Protein AF-G8C379-F1 (afdb_monomer)

Mean predicted aligned error: 15.11 Å

Secondary structure (DSSP, 8-state):
---TT-SPTTGGGSHHHHHHHHHHHHHHTT----HHHHHHHHHHHHHTHHHHHHHHTS--SSPPP----SS--HHHHHHHHHHHHHHHHHHHHS--

Structure (mmCIF, N/CA/C/O backbone):
data_AF-G8C379-F1
#
_entry.id   AF-G8C379-F1
#
loop_
_atom_site.group_PDB
_atom_site.id
_atom_site.type_symbol
_atom_site.label_atom_id
_atom_site.label_alt_id
_atom_site.label_comp_id
_atom_site.label_asym_id
_atom_site.label_entity_id
_atom_site.label_seq_id
_atom_site.pdbx_PDB_ins_code
_atom_site.Cartn_x
_atom_site.Cartn_y
_atom_site.Cartn_z
_atom_site.occupancy
_atom_site.B_iso_or_equiv
_atom_site.auth_seq_id
_atom_site.auth_comp_id
_atom_site.auth_asym_id
_atom_site.auth_atom_id
_atom_site.pdbx_PDB_model_num
ATOM 1 N N . MET A 1 1 ? 1.180 -21.697 26.504 1.00 34.44 1 MET A N 1
ATOM 2 C CA . MET A 1 1 ? 0.963 -21.757 25.044 1.00 34.44 1 MET A CA 1
ATOM 3 C C . MET A 1 1 ? 0.601 -20.357 24.579 1.00 34.44 1 MET A C 1
ATOM 5 O O . MET A 1 1 ? -0.513 -19.919 24.836 1.00 34.44 1 MET A O 1
ATOM 9 N N . SER A 1 2 ? 1.561 -19.621 24.020 1.00 34.81 2 SER A N 1
ATOM 10 C CA . SER A 1 2 ? 1.326 -18.266 23.508 1.00 34.81 2 SER A CA 1
ATOM 11 C C . SER A 1 2 ? 0.524 -18.373 22.215 1.00 34.81 2 SER A C 1
ATOM 13 O O . SER A 1 2 ? 0.963 -19.032 21.278 1.00 34.81 2 SER A O 1
ATOM 15 N N . ARG A 1 3 ? -0.683 -17.801 22.194 1.00 40.09 3 ARG A N 1
ATOM 16 C CA . ARG A 1 3 ? -1.530 -17.765 20.999 1.00 40.09 3 ARG A CA 1
ATOM 17 C C . ARG A 1 3 ? -0.822 -16.917 19.942 1.00 40.09 3 ARG A C 1
ATOM 19 O O . ARG A 1 3 ? -0.481 -15.773 20.215 1.00 40.09 3 ARG A O 1
ATOM 26 N N . GLU A 1 4 ? -0.660 -17.434 18.730 1.00 43.72 4 GLU A N 1
ATOM 27 C CA . GLU A 1 4 ? -0.179 -16.693 17.546 1.00 43.72 4 GLU A CA 1
ATOM 28 C C . GLU A 1 4 ? -1.122 -15.544 17.095 1.00 43.72 4 GLU A C 1
ATOM 30 O O . GLU A 1 4 ? -1.000 -15.042 15.982 1.00 43.72 4 GLU A O 1
ATOM 35 N N . GLY A 1 5 ? -2.057 -15.098 17.945 1.00 41.75 5 GLY A N 1
ATOM 36 C CA . GLY A 1 5 ? -3.154 -14.185 17.605 1.00 41.75 5 GLY A CA 1
ATOM 37 C C . GLY A 1 5 ? -3.003 -12.721 18.039 1.00 41.75 5 GLY A C 1
ATOM 38 O O . GLY A 1 5 ? -3.850 -11.922 17.664 1.00 41.75 5 GLY A O 1
ATOM 39 N N . ASP A 1 6 ? -1.953 -12.340 18.776 1.00 47.03 6 ASP A N 1
ATOM 40 C CA . ASP A 1 6 ? -1.819 -10.980 19.346 1.00 47.03 6 ASP A CA 1
ATOM 41 C C . ASP A 1 6 ? -0.869 -10.062 18.552 1.00 47.03 6 ASP A C 1
ATOM 43 O O . ASP A 1 6 ? -0.196 -9.198 19.116 1.00 47.03 6 ASP A O 1
ATOM 47 N N . LYS A 1 7 ? -0.763 -10.228 17.226 1.00 55.69 7 LYS A N 1
ATOM 48 C CA . LYS A 1 7 ? -0.078 -9.214 16.408 1.00 55.69 7 LYS A CA 1
ATOM 49 C C . LYS A 1 7 ? -1.080 -8.124 16.037 1.00 55.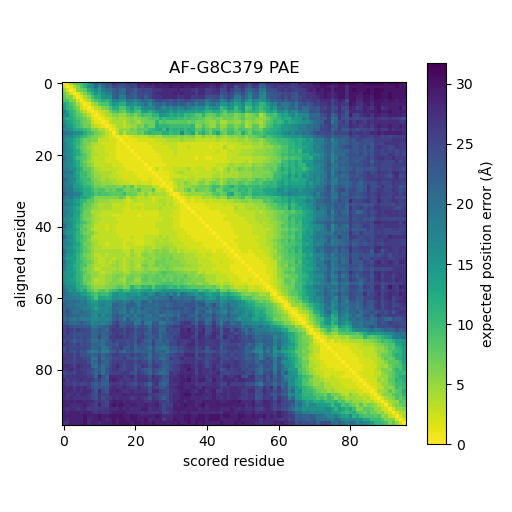69 7 LYS A C 1
ATOM 51 O O . LYS A 1 7 ? -2.080 -8.452 15.399 1.00 55.69 7 LYS A O 1
ATOM 56 N N . PRO A 1 8 ? -0.825 -6.848 16.390 1.00 58.34 8 PRO A N 1
ATOM 57 C CA . PRO A 1 8 ? -1.730 -5.769 16.042 1.00 58.34 8 PRO A CA 1
ATOM 58 C C . PRO A 1 8 ? -1.976 -5.766 14.530 1.00 58.34 8 PRO A C 1
ATOM 60 O O . PRO A 1 8 ? -1.046 -6.029 13.746 1.00 58.34 8 PRO A O 1
ATOM 63 N N . PRO A 1 9 ? -3.221 -5.504 14.103 1.00 62.16 9 PRO A N 1
ATOM 64 C CA . PRO A 1 9 ? -3.518 -5.395 12.691 1.00 62.16 9 PRO A CA 1
ATOM 65 C C . PRO A 1 9 ? -2.656 -4.236 12.152 1.00 62.16 9 PRO A C 1
ATOM 67 O O . PRO A 1 9 ? -2.559 -3.190 12.789 1.00 62.16 9 PRO A O 1
ATOM 70 N N . LEU A 1 10 ? -1.948 -4.465 11.038 1.00 71.00 10 LEU A N 1
ATOM 71 C CA . LEU A 1 10 ? -0.867 -3.615 10.484 1.00 71.00 10 LEU A CA 1
ATOM 72 C C . LEU A 1 10 ? 0.537 -3.766 11.090 1.00 71.00 10 LEU A C 1
ATOM 74 O O . LEU A 1 10 ? 1.407 -2.948 10.803 1.00 71.00 10 LEU A O 1
ATOM 78 N N . SER A 1 11 ? 0.839 -4.845 11.814 1.00 72.56 11 SER A N 1
ATOM 79 C CA . SER A 1 11 ? 2.234 -5.154 12.206 1.00 72.56 11 SER A CA 1
ATOM 80 C C . SER A 1 11 ? 3.213 -5.296 11.018 1.00 72.56 11 SER A C 1
ATOM 82 O O . SER A 1 11 ? 4.428 -5.287 11.203 1.00 72.56 11 SER A O 1
ATOM 84 N N . PHE A 1 12 ? 2.712 -5.422 9.783 1.00 73.06 12 PHE A N 1
ATOM 85 C CA . PHE A 1 12 ? 3.519 -5.390 8.558 1.00 73.06 12 PHE A CA 1
ATOM 86 C C . PHE A 1 12 ? 3.910 -3.973 8.099 1.00 73.06 12 PHE A C 1
ATOM 88 O O . PHE A 1 12 ? 4.838 -3.846 7.307 1.00 73.06 12 PHE A O 1
ATOM 95 N N . LEU A 1 13 ? 3.242 -2.920 8.590 1.00 73.75 13 LEU A N 1
ATOM 96 C CA . LEU A 1 13 ? 3.600 -1.521 8.312 1.00 73.75 13 LEU A CA 1
ATOM 97 C C . LEU A 1 13 ? 4.807 -1.044 9.129 1.00 73.75 13 LEU A C 1
ATOM 99 O O . LEU A 1 13 ? 5.173 0.124 9.066 1.00 73.75 13 LEU A O 1
ATOM 103 N N . GLU A 1 14 ? 5.415 -1.919 9.927 1.00 73.31 14 GLU A N 1
ATOM 104 C CA . GLU A 1 14 ? 6.510 -1.548 10.812 1.00 73.31 14 GLU A CA 1
ATOM 105 C C . GLU A 1 14 ? 7.870 -1.736 10.141 1.00 73.31 14 GLU A C 1
ATOM 107 O O . GLU A 1 14 ? 8.209 -2.823 9.659 1.00 73.31 14 GLU A O 1
ATOM 112 N N . GLY A 1 15 ? 8.674 -0.670 10.178 1.00 76.44 15 GLY A N 1
ATOM 113 C CA . GLY A 1 15 ? 10.124 -0.736 10.047 1.00 76.44 15 GLY A CA 1
ATOM 114 C C . GLY A 1 15 ? 10.603 -1.443 8.778 1.00 76.44 15 GLY A C 1
ATOM 115 O O . GLY A 1 15 ? 10.305 -1.040 7.649 1.00 76.44 15 GLY A O 1
ATOM 116 N N . GLU A 1 16 ? 11.403 -2.490 8.961 1.00 82.50 16 GLU A N 1
ATOM 117 C CA . GLU A 1 16 ? 12.054 -3.206 7.862 1.00 82.50 16 GLU A CA 1
ATOM 118 C C . GLU A 1 16 ? 11.075 -3.943 6.945 1.00 82.50 16 GLU A C 1
ATOM 120 O O . GLU A 1 16 ? 11.307 -3.999 5.739 1.00 82.50 16 GLU A O 1
ATOM 125 N N . LYS A 1 17 ? 9.947 -4.439 7.468 1.00 87.06 17 LYS A N 1
ATOM 126 C CA . LYS A 1 17 ? 8.978 -5.196 6.660 1.00 87.06 17 LYS A CA 1
ATOM 127 C C . LYS A 1 17 ? 8.317 -4.327 5.604 1.00 87.06 17 LYS A C 1
ATOM 129 O O . LYS A 1 17 ? 8.190 -4.746 4.458 1.00 87.06 17 LYS A O 1
ATOM 134 N N . LEU A 1 18 ? 7.945 -3.102 5.970 1.00 89.44 18 LEU A N 1
ATOM 135 C CA . LEU A 1 18 ? 7.372 -2.144 5.030 1.00 89.44 18 LEU A CA 1
ATOM 136 C C . LEU A 1 18 ? 8.365 -1.815 3.907 1.00 89.44 18 LEU A C 1
ATOM 138 O O . LEU A 1 18 ? 7.999 -1.810 2.734 1.00 89.44 18 LEU A O 1
ATOM 142 N N . ARG A 1 19 ? 9.638 -1.601 4.256 1.00 92.19 19 ARG A N 1
ATOM 143 C CA . ARG A 1 19 ? 10.710 -1.330 3.285 1.00 92.19 19 ARG A CA 1
ATOM 144 C C . ARG A 1 19 ? 10.946 -2.521 2.360 1.00 92.19 19 ARG A C 1
ATOM 146 O O . ARG A 1 19 ? 11.113 -2.331 1.159 1.00 92.19 19 ARG A O 1
ATOM 153 N N . GLU A 1 20 ? 10.908 -3.739 2.893 1.00 90.94 20 GLU A N 1
ATOM 154 C CA . GLU A 1 20 ? 11.032 -4.968 2.109 1.00 90.94 20 GLU A CA 1
ATOM 155 C C . GLU A 1 20 ? 9.857 -5.150 1.136 1.00 90.94 20 GLU A C 1
ATOM 157 O O . GLU A 1 20 ? 10.078 -5.467 -0.033 1.00 90.94 20 GLU A O 1
ATOM 162 N N . ILE A 1 21 ? 8.623 -4.892 1.586 1.00 89.81 21 ILE A N 1
ATOM 163 C CA . ILE A 1 21 ? 7.419 -4.930 0.740 1.00 89.81 21 ILE A CA 1
ATOM 164 C C . ILE A 1 21 ? 7.534 -3.912 -0.395 1.00 89.81 21 ILE A C 1
ATOM 166 O O . ILE A 1 21 ? 7.312 -4.259 -1.553 1.00 89.81 21 ILE A O 1
ATOM 170 N N . LEU A 1 22 ? 7.915 -2.670 -0.084 1.00 91.44 22 LEU A N 1
ATOM 171 C CA . LEU A 1 22 ? 8.078 -1.613 -1.083 1.00 91.44 22 LEU A CA 1
ATOM 172 C C . LEU A 1 22 ? 9.186 -1.946 -2.087 1.00 91.44 22 LEU A C 1
ATOM 174 O O . LEU A 1 22 ? 9.003 -1.755 -3.289 1.00 91.44 22 LEU A O 1
ATOM 178 N N . LYS A 1 23 ? 10.307 -2.499 -1.612 1.00 91.75 23 LYS A N 1
ATOM 179 C CA . LYS A 1 23 ? 11.409 -2.939 -2.470 1.00 91.75 23 LYS A CA 1
ATOM 180 C C . LYS A 1 23 ? 10.959 -4.042 -3.427 1.00 91.75 23 LYS A C 1
ATOM 182 O O . LYS A 1 23 ? 11.052 -3.856 -4.639 1.00 91.75 23 LYS A O 1
ATOM 187 N N . LYS A 1 24 ? 10.400 -5.137 -2.903 1.00 91.62 24 LYS A N 1
ATOM 188 C CA . LYS A 1 24 ? 9.901 -6.262 -3.712 1.00 91.62 24 LYS A CA 1
ATOM 189 C C . LYS A 1 24 ? 8.804 -5.827 -4.679 1.00 91.62 24 LYS A C 1
ATOM 191 O O . LYS A 1 24 ? 8.821 -6.216 -5.839 1.00 91.62 24 LYS A O 1
ATOM 196 N N . GLY A 1 25 ? 7.880 -4.977 -4.233 1.00 90.25 25 GLY A N 1
ATOM 197 C CA . GLY A 1 25 ? 6.851 -4.401 -5.096 1.00 90.25 25 GLY A CA 1
ATOM 198 C C . GLY A 1 25 ? 7.454 -3.610 -6.257 1.00 90.25 25 GLY A C 1
ATOM 199 O O . GLY A 1 25 ? 7.020 -3.766 -7.393 1.00 90.25 25 GLY A O 1
ATOM 200 N N . SER A 1 26 ? 8.503 -2.823 -6.003 1.00 91.62 26 SER A N 1
ATOM 201 C CA . SER A 1 26 ? 9.190 -2.074 -7.060 1.00 91.62 26 SER A CA 1
ATOM 202 C C . SER A 1 26 ? 9.908 -2.970 -8.077 1.00 91.62 26 SER A C 1
ATOM 204 O O . SER A 1 26 ? 9.939 -2.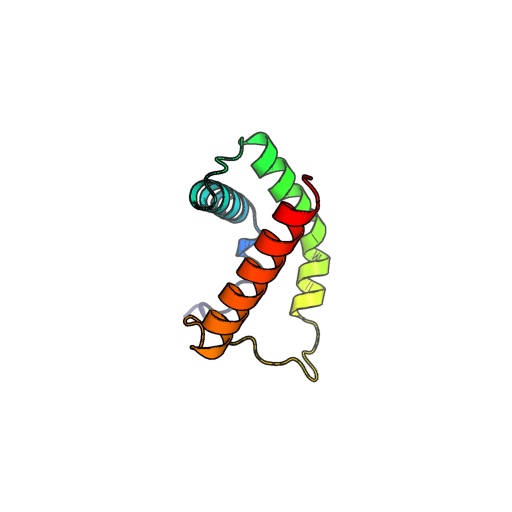633 -9.261 1.00 91.62 26 SER A O 1
ATOM 206 N N . GLU A 1 27 ? 10.445 -4.111 -7.634 1.00 89.06 27 GLU A N 1
ATOM 207 C CA . GLU A 1 27 ? 11.079 -5.117 -8.495 1.00 89.06 27 GLU A CA 1
ATOM 208 C C . GLU A 1 27 ? 10.027 -5.815 -9.371 1.00 89.06 27 GLU A C 1
ATOM 210 O O . GLU A 1 27 ? 10.193 -5.902 -10.585 1.00 89.06 27 GLU A O 1
ATOM 215 N N . VAL A 1 28 ? 8.900 -6.235 -8.779 1.00 91.75 28 VAL A N 1
ATOM 216 C CA . VAL A 1 28 ? 7.779 -6.876 -9.496 1.00 91.75 28 VAL A CA 1
ATOM 217 C C . VAL A 1 28 ? 7.158 -5.938 -10.531 1.00 91.75 28 VAL A C 1
ATOM 219 O O . VAL A 1 28 ? 6.793 -6.372 -11.620 1.00 91.75 28 VAL A O 1
ATOM 222 N N . LEU A 1 29 ? 7.065 -4.647 -10.214 1.00 83.00 29 LEU A N 1
ATOM 223 C CA . LEU A 1 29 ? 6.559 -3.627 -11.133 1.00 83.00 29 LEU A CA 1
ATOM 224 C C . LEU A 1 29 ? 7.592 -3.196 -12.189 1.00 83.00 29 LEU A C 1
ATOM 226 O O . LEU A 1 29 ? 7.273 -2.353 -13.022 1.00 83.00 29 LEU A O 1
ATOM 230 N N . LEU A 1 30 ? 8.810 -3.756 -12.167 1.00 84.44 30 LEU A N 1
ATOM 231 C CA . LEU A 1 30 ? 9.920 -3.416 -13.068 1.00 84.44 30 LEU A CA 1
ATOM 232 C C . LEU A 1 30 ? 10.342 -1.935 -12.997 1.00 84.44 30 LEU A C 1
ATOM 234 O O . LEU A 1 30 ? 10.940 -1.407 -13.932 1.00 84.44 30 LEU A O 1
ATOM 238 N N . ILE A 1 31 ? 10.047 -1.266 -11.877 1.00 82.81 31 ILE A N 1
ATOM 239 C CA . ILE A 1 31 ? 10.384 0.145 -11.634 1.00 82.81 31 ILE A CA 1
ATOM 240 C C . ILE A 1 31 ? 11.755 0.264 -10.952 1.00 82.81 31 ILE A C 1
ATOM 242 O O . ILE A 1 31 ? 12.422 1.279 -11.130 1.00 82.81 31 ILE A O 1
ATOM 246 N N . ASN A 1 32 ? 12.193 -0.763 -10.204 1.00 82.44 32 ASN A N 1
ATOM 247 C CA . ASN A 1 32 ? 13.471 -0.795 -9.470 1.00 82.44 32 ASN A CA 1
ATOM 248 C C . ASN A 1 32 ? 13.736 0.514 -8.708 1.00 82.44 32 ASN A C 1
ATOM 250 O O . ASN A 1 32 ? 14.696 1.236 -8.980 1.00 82.44 32 ASN A O 1
ATOM 254 N N . ALA A 1 33 ? 12.839 0.847 -7.780 1.00 85.94 33 ALA A N 1
ATOM 255 C CA . ALA A 1 33 ? 12.861 2.137 -7.107 1.00 85.94 33 ALA A CA 1
ATOM 256 C C . ALA A 1 33 ? 14.162 2.342 -6.315 1.00 85.94 33 ALA A C 1
ATOM 258 O O . ALA A 1 33 ? 14.628 1.453 -5.600 1.00 85.94 33 ALA A O 1
ATOM 259 N N . GLU A 1 34 ? 14.724 3.549 -6.396 1.00 92.25 34 GLU A N 1
ATOM 260 C CA . GLU A 1 34 ? 15.896 3.907 -5.603 1.00 92.25 34 GLU A CA 1
ATOM 261 C C . GLU A 1 34 ? 15.599 3.862 -4.096 1.00 92.25 34 GLU A C 1
ATOM 263 O O . GLU A 1 34 ? 14.502 4.200 -3.641 1.00 92.25 34 GLU A O 1
ATOM 268 N N . ALA A 1 35 ? 16.612 3.522 -3.293 1.00 88.88 35 ALA A N 1
ATOM 269 C CA . ALA A 1 35 ? 16.473 3.367 -1.843 1.00 88.88 35 ALA A CA 1
ATOM 270 C C . ALA A 1 35 ? 15.890 4.613 -1.147 1.00 88.88 35 ALA A C 1
ATOM 272 O O . ALA A 1 35 ? 15.099 4.495 -0.212 1.00 88.88 35 ALA A O 1
ATOM 273 N N . HIS A 1 36 ? 16.230 5.813 -1.627 1.00 92.88 36 HIS A N 1
ATOM 274 C CA . HIS A 1 36 ? 15.725 7.062 -1.059 1.00 92.88 36 HIS A CA 1
ATOM 275 C C . HIS A 1 36 ? 14.214 7.262 -1.311 1.00 92.88 36 HIS A C 1
ATOM 277 O O . HIS A 1 36 ? 13.521 7.845 -0.475 1.00 92.88 36 HIS A O 1
ATOM 283 N N . LEU A 1 37 ? 13.687 6.751 -2.432 1.00 91.69 37 LEU A N 1
ATOM 284 C CA . LEU A 1 37 ? 12.256 6.772 -2.745 1.00 91.69 37 LEU A CA 1
ATOM 285 C C . LEU A 1 37 ? 11.495 5.756 -1.895 1.00 91.69 37 LEU A C 1
ATOM 287 O O . LEU A 1 37 ? 10.420 6.078 -1.391 1.00 91.69 37 LEU A O 1
ATOM 291 N N . ILE A 1 38 ? 12.077 4.572 -1.680 1.00 92.06 38 ILE A N 1
ATOM 292 C CA . ILE A 1 38 ? 11.531 3.552 -0.773 1.00 92.06 38 ILE A CA 1
ATOM 293 C C . ILE A 1 38 ? 11.409 4.120 0.643 1.00 92.06 38 ILE A C 1
ATOM 295 O O . ILE A 1 38 ? 10.356 4.001 1.262 1.00 92.06 38 ILE A O 1
ATOM 299 N N . GLU A 1 39 ? 12.444 4.803 1.138 1.00 92.12 39 GLU A N 1
ATOM 300 C CA . GLU A 1 39 ? 12.418 5.416 2.469 1.00 92.12 39 GLU A CA 1
ATOM 301 C C . GLU A 1 39 ? 11.375 6.538 2.570 1.00 92.12 39 GLU A C 1
ATOM 303 O O . GLU A 1 39 ? 10.655 6.644 3.564 1.00 92.12 39 GLU A O 1
ATOM 308 N N . LYS A 1 40 ? 11.247 7.368 1.527 1.00 92.81 40 LYS A N 1
ATOM 309 C CA . LYS A 1 40 ? 10.230 8.426 1.476 1.00 92.81 40 LYS A CA 1
ATOM 310 C C . LYS A 1 40 ? 8.813 7.845 1.494 1.00 92.81 40 LYS A C 1
ATOM 312 O O . LYS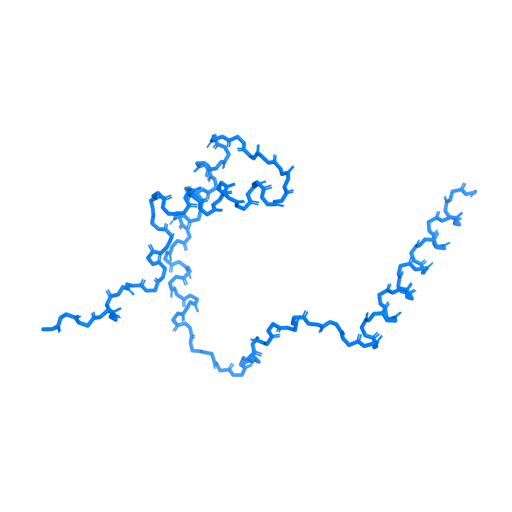 A 1 40 ? 7.957 8.359 2.212 1.00 92.81 40 LYS A O 1
ATOM 317 N N . ALA A 1 41 ? 8.577 6.776 0.736 1.00 91.25 41 ALA A N 1
ATOM 318 C CA . ALA A 1 41 ? 7.301 6.070 0.716 1.00 91.25 41 ALA A CA 1
ATOM 319 C C . ALA A 1 41 ? 7.005 5.393 2.063 1.00 91.25 41 ALA A C 1
ATOM 321 O O . ALA A 1 41 ? 5.891 5.515 2.567 1.00 91.25 41 ALA A O 1
ATOM 322 N N . ALA A 1 42 ? 8.004 4.758 2.685 1.00 91.44 42 ALA A N 1
ATOM 323 C CA . ALA A 1 42 ? 7.859 4.134 3.997 1.00 91.44 42 ALA A CA 1
ATOM 324 C C . ALA A 1 42 ? 7.433 5.158 5.058 1.00 91.44 42 ALA A C 1
ATOM 326 O O . ALA A 1 42 ? 6.433 4.950 5.737 1.00 91.44 42 ALA A O 1
ATOM 327 N N . LYS A 1 43 ? 8.111 6.311 5.128 1.00 91.44 43 LYS A N 1
ATOM 328 C CA . LYS A 1 43 ? 7.758 7.396 6.060 1.00 91.44 43 LYS A CA 1
ATOM 329 C C . LYS A 1 43 ? 6.355 7.950 5.833 1.00 91.44 43 LYS A C 1
ATOM 331 O O . LYS A 1 43 ? 5.650 8.247 6.794 1.00 91.44 43 LYS A O 1
ATOM 336 N N . LEU A 1 44 ? 5.944 8.095 4.572 1.00 91.62 44 LEU A N 1
ATOM 337 C CA . LEU A 1 44 ? 4.593 8.547 4.246 1.00 91.62 44 LEU A CA 1
ATOM 338 C C . LEU A 1 44 ? 3.548 7.554 4.766 1.00 91.62 44 LEU A C 1
ATOM 340 O O . LEU A 1 44 ? 2.607 7.955 5.443 1.00 91.62 44 LEU A O 1
ATOM 344 N N . ILE A 1 45 ? 3.739 6.263 4.506 1.00 89.00 45 ILE A N 1
ATOM 345 C CA . ILE A 1 45 ? 2.819 5.211 4.949 1.00 89.00 45 ILE A CA 1
ATOM 346 C C . ILE A 1 45 ? 2.801 5.108 6.482 1.00 89.00 45 ILE A C 1
ATOM 348 O O . ILE A 1 45 ? 1.729 5.012 7.075 1.00 89.00 45 ILE A O 1
ATOM 352 N N . GLU A 1 46 ? 3.962 5.198 7.137 1.00 87.38 46 GLU A N 1
ATOM 353 C CA . GLU A 1 46 ? 4.068 5.248 8.601 1.00 87.38 46 GLU A CA 1
ATOM 354 C C . GLU A 1 46 ? 3.293 6.444 9.181 1.00 87.38 46 GLU A C 1
ATOM 356 O O . GLU A 1 46 ? 2.591 6.289 10.179 1.00 87.38 46 GLU A O 1
ATOM 361 N N . SER A 1 47 ? 3.332 7.614 8.530 1.00 89.44 47 SER A N 1
ATOM 362 C CA . SER A 1 47 ? 2.567 8.792 8.973 1.00 89.44 47 SER A CA 1
ATOM 363 C C . SER A 1 47 ? 1.048 8.600 8.905 1.00 89.44 47 SER A C 1
ATOM 365 O O . SER A 1 47 ? 0.312 9.247 9.644 1.00 89.44 47 SER A O 1
ATOM 367 N N . MET A 1 48 ? 0.578 7.675 8.063 1.00 89.25 48 MET A N 1
ATOM 368 C CA . MET A 1 48 ? -0.839 7.342 7.904 1.00 89.25 48 MET A CA 1
ATOM 369 C C . MET A 1 48 ? -1.298 6.219 8.844 1.00 89.25 48 MET A C 1
ATOM 371 O O . MET A 1 48 ? -2.470 5.845 8.810 1.00 89.25 48 MET A O 1
ATOM 375 N N . LYS A 1 49 ? -0.406 5.655 9.675 1.00 85.81 49 LYS A N 1
ATOM 376 C CA . LYS A 1 49 ? -0.678 4.452 10.482 1.00 85.81 49 LYS A CA 1
ATOM 377 C C . LYS A 1 49 ? -1.956 4.578 11.312 1.00 85.81 49 LYS A C 1
ATOM 379 O O . LYS A 1 49 ? -2.794 3.684 11.265 1.00 85.81 49 LYS A O 1
ATOM 384 N N . GLU A 1 50 ? -2.141 5.695 12.009 1.00 84.31 50 GLU A N 1
A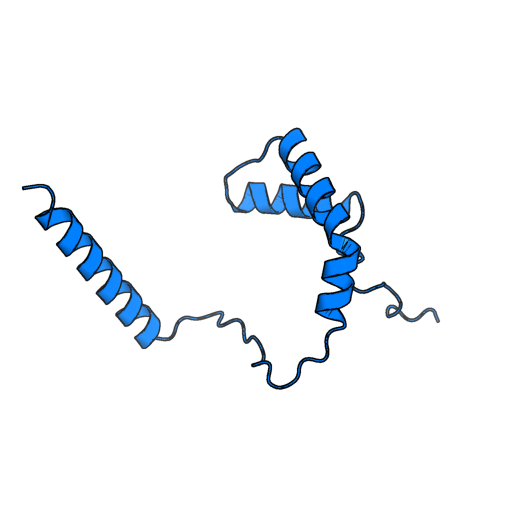TOM 385 C CA . GLU A 1 50 ? -3.330 5.931 12.841 1.00 84.31 50 GLU A CA 1
ATOM 386 C C . GLU A 1 50 ? -4.628 5.950 12.028 1.00 84.31 50 GLU A C 1
ATOM 388 O O . GLU A 1 50 ? -5.642 5.389 12.445 1.00 84.31 50 GLU A O 1
ATOM 393 N N . ASP A 1 51 ? -4.610 6.547 10.839 1.00 85.75 51 ASP A N 1
ATOM 394 C CA . ASP A 1 51 ? -5.789 6.593 9.978 1.00 85.75 51 ASP A CA 1
ATOM 395 C C . ASP A 1 51 ? -6.087 5.225 9.355 1.00 85.75 51 ASP A C 1
ATOM 397 O O . ASP A 1 51 ? -7.247 4.820 9.285 1.00 85.75 51 ASP A O 1
ATOM 401 N N . LEU A 1 52 ? -5.056 4.453 9.004 1.00 84.00 52 LEU A N 1
ATOM 402 C CA . LEU A 1 52 ? -5.212 3.071 8.545 1.00 84.00 52 LEU A CA 1
ATOM 403 C C . LEU A 1 52 ? -5.784 2.166 9.647 1.00 84.00 52 LEU A C 1
ATOM 405 O O . LEU A 1 52 ? -6.654 1.339 9.371 1.00 84.00 52 LEU A O 1
ATOM 409 N N . ILE A 1 53 ? -5.363 2.357 10.903 1.00 84.25 53 ILE A N 1
ATOM 410 C CA . ILE A 1 53 ? -5.938 1.663 12.064 1.00 84.25 53 ILE A CA 1
ATOM 411 C C . ILE A 1 53 ? -7.427 1.999 12.206 1.00 84.25 53 ILE A C 1
ATOM 413 O O . ILE A 1 53 ? -8.241 1.095 12.407 1.00 84.25 53 ILE A O 1
ATOM 417 N N . LYS A 1 54 ? -7.814 3.274 12.065 1.00 81.81 54 LYS A N 1
ATOM 418 C CA . LYS A 1 54 ? -9.231 3.677 12.106 1.00 81.81 54 LYS A CA 1
ATOM 419 C C . LYS A 1 54 ? -10.043 3.024 10.988 1.00 81.81 54 LYS A C 1
ATOM 421 O O . L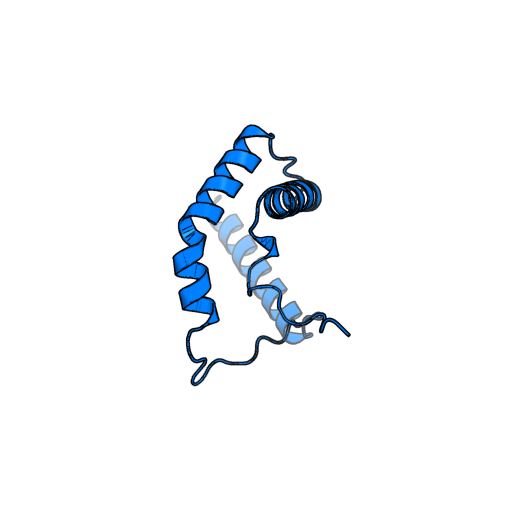YS A 1 54 ? -11.138 2.544 11.257 1.00 81.81 54 LYS A O 1
ATOM 426 N N . VAL A 1 55 ? -9.514 2.989 9.762 1.00 82.19 55 VAL A N 1
ATOM 427 C CA . VAL A 1 55 ? -10.193 2.385 8.602 1.00 82.19 55 VAL A CA 1
ATOM 428 C C . VAL A 1 55 ? -10.405 0.887 8.801 1.00 82.19 55 VAL A C 1
ATOM 430 O O . VAL A 1 55 ? -11.508 0.400 8.586 1.00 82.19 55 VAL A O 1
ATOM 433 N N . MET A 1 56 ? -9.393 0.151 9.261 1.00 78.56 56 MET A N 1
ATOM 434 C CA . MET A 1 56 ? -9.540 -1.288 9.508 1.00 78.56 56 MET A CA 1
ATOM 435 C C . MET A 1 56 ? -10.530 -1.618 10.625 1.00 78.56 56 MET A C 1
ATOM 437 O O . MET A 1 56 ? -11.202 -2.643 10.567 1.00 78.56 56 MET A O 1
ATOM 441 N N . ASN A 1 57 ? -10.595 -0.773 11.654 1.00 81.25 57 ASN A N 1
ATOM 442 C CA . ASN A 1 57 ? -11.530 -0.946 12.762 1.00 81.25 57 ASN A CA 1
ATOM 443 C C . ASN A 1 57 ? -12.922 -0.375 12.449 1.00 81.25 57 ASN A C 1
ATOM 445 O O . ASN A 1 57 ? -13.811 -0.418 13.302 1.00 81.25 57 ASN A O 1
ATOM 449 N N . MET A 1 58 ? -13.129 0.182 11.251 1.00 80.50 58 MET A N 1
ATOM 450 C CA . MET A 1 58 ? -14.417 0.726 10.856 1.00 80.50 58 MET A CA 1
ATOM 451 C C . MET A 1 58 ? -15.424 -0.421 10.681 1.00 80.50 58 MET A C 1
ATOM 453 O O . MET A 1 58 ? -15.128 -1.402 9.996 1.00 80.50 58 MET A O 1
ATOM 457 N N . PRO A 1 59 ? -16.627 -0.330 11.274 1.00 77.38 59 PRO A N 1
ATOM 458 C CA . PRO A 1 59 ? -17.638 -1.359 11.103 1.00 77.38 59 PRO A CA 1
ATOM 459 C C . PRO A 1 59 ? -18.063 -1.421 9.634 1.00 77.38 59 PRO A C 1
ATOM 461 O O . PRO A 1 59 ? -18.687 -0.493 9.117 1.00 77.38 59 PRO A O 1
ATOM 464 N N . LEU A 1 60 ? -17.745 -2.534 8.976 1.00 72.81 60 LEU A N 1
ATOM 465 C CA . LEU A 1 60 ? -18.130 -2.814 7.597 1.00 72.81 60 LEU A CA 1
ATOM 466 C C . LEU A 1 60 ? -19.639 -3.117 7.535 1.00 72.81 60 LEU A C 1
ATOM 468 O O . LEU A 1 60 ? -20.061 -4.270 7.490 1.00 72.81 60 LEU A O 1
ATOM 472 N N . LYS A 1 61 ? -20.482 -2.081 7.584 1.00 66.00 61 LYS A N 1
ATOM 473 C CA . LYS A 1 61 ? -21.914 -2.206 7.276 1.00 66.00 61 LYS A CA 1
ATOM 474 C C . LYS A 1 61 ? -22.107 -2.045 5.768 1.00 66.00 61 LYS A C 1
ATOM 476 O O . LYS A 1 61 ? -21.710 -1.024 5.221 1.00 66.00 61 LYS A O 1
ATOM 481 N N . ASN A 1 62 ? -22.749 -3.025 5.128 1.00 61.00 62 ASN A N 1
ATOM 482 C CA . ASN A 1 62 ? -23.047 -3.050 3.685 1.00 61.00 62 ASN A CA 1
ATOM 483 C C . ASN A 1 62 ? -21.807 -3.021 2.771 1.00 61.00 62 ASN A C 1
ATOM 485 O O . ASN A 1 62 ? -21.838 -2.390 1.718 1.00 61.00 62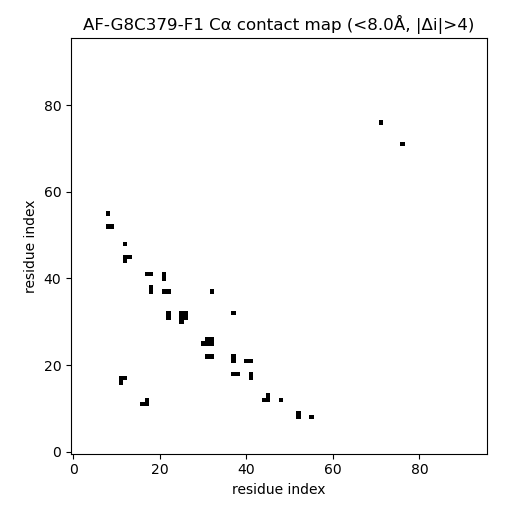 ASN A O 1
ATOM 489 N N . VAL A 1 63 ? -20.712 -3.666 3.174 1.00 64.06 63 VAL A N 1
ATOM 490 C CA . VAL A 1 63 ? -19.514 -3.763 2.331 1.00 64.06 63 VAL A CA 1
ATOM 491 C C . VAL A 1 63 ? -19.563 -5.089 1.590 1.00 64.06 63 VAL A C 1
ATOM 493 O O . VAL A 1 63 ? -19.597 -6.144 2.225 1.00 64.06 63 VAL A O 1
ATOM 496 N N . ASP A 1 64 ? -19.596 -5.028 0.260 1.00 58.22 64 ASP A N 1
ATOM 497 C CA . ASP A 1 64 ? -19.468 -6.218 -0.573 1.00 58.22 64 ASP A CA 1
ATOM 498 C C . ASP A 1 64 ? -18.132 -6.895 -0.269 1.00 58.22 64 ASP A C 1
ATOM 500 O O . ASP A 1 64 ? -17.075 -6.258 -0.230 1.00 58.22 64 ASP A O 1
ATOM 504 N N . VAL A 1 65 ? -18.181 -8.202 -0.017 1.00 62.94 65 VAL A N 1
ATOM 505 C CA . VAL A 1 65 ? -16.973 -8.989 0.217 1.00 62.94 65 VAL A CA 1
ATOM 506 C C . VAL A 1 65 ? -16.141 -8.935 -1.057 1.00 62.94 65 VAL A C 1
ATOM 508 O O . VAL A 1 65 ? -16.579 -9.380 -2.118 1.00 62.94 65 VAL A O 1
ATOM 511 N N . PHE A 1 66 ? -14.931 -8.385 -0.956 1.00 60.41 66 PHE A N 1
ATOM 512 C CA . PHE A 1 66 ? -13.986 -8.429 -2.058 1.00 60.41 66 PHE A CA 1
ATOM 513 C C . PHE A 1 66 ? -13.645 -9.892 -2.352 1.00 60.41 66 PHE A C 1
ATOM 515 O O . PHE A 1 66 ? -12.954 -10.560 -1.582 1.00 60.41 66 PHE A O 1
ATOM 522 N N . HIS A 1 67 ? -14.141 -10.390 -3.477 1.00 59.75 67 HIS A N 1
ATOM 523 C CA . HIS A 1 67 ? -13.706 -11.647 -4.057 1.00 59.75 67 HIS A CA 1
ATOM 524 C C . HIS A 1 67 ? -12.687 -11.317 -5.138 1.00 59.75 67 HIS A C 1
ATOM 526 O O . HIS A 1 67 ? -13.049 -10.776 -6.185 1.00 59.75 67 HIS A O 1
ATOM 532 N N . SER A 1 68 ? -11.411 -11.627 -4.885 1.00 54.44 68 SER A N 1
ATOM 533 C CA . SER A 1 68 ? -10.395 -11.591 -5.931 1.00 54.44 68 SER A CA 1
ATOM 534 C C . SER A 1 68 ? -10.825 -12.559 -7.026 1.00 54.44 68 SER A C 1
ATOM 536 O O . SER A 1 68 ? -10.750 -13.777 -6.865 1.00 54.44 68 SER A O 1
ATOM 538 N N . ARG A 1 69 ? -11.327 -12.027 -8.138 1.00 59.25 69 ARG A N 1
ATOM 539 C CA . ARG A 1 69 ? -11.549 -12.826 -9.335 1.00 59.25 69 ARG A CA 1
ATOM 540 C C . ARG A 1 69 ? -10.174 -13.127 -9.918 1.00 59.25 69 ARG A C 1
ATOM 542 O O . ARG A 1 69 ? -9.605 -12.310 -10.628 1.00 59.25 69 ARG A O 1
ATOM 549 N N . GLU A 1 70 ? -9.619 -14.287 -9.570 1.00 61.00 70 GLU A N 1
ATOM 550 C CA . GLU A 1 70 ? -8.368 -14.794 -10.161 1.00 61.00 70 GLU A CA 1
ATOM 551 C C . GLU A 1 70 ? -8.517 -15.069 -11.666 1.00 61.00 70 GLU A C 1
ATOM 553 O O . GLU A 1 70 ? -7.532 -15.237 -12.379 1.00 61.00 70 GLU A O 1
ATOM 558 N N . THR A 1 71 ? -9.754 -15.095 -12.164 1.00 68.62 71 THR A N 1
ATOM 559 C CA . THR A 1 71 ? -10.082 -15.315 -13.567 1.00 68.62 71 THR A CA 1
ATOM 560 C C . THR A 1 71 ? -11.099 -14.281 -14.035 1.00 68.62 71 THR A C 1
ATOM 562 O O . THR A 1 71 ? -12.078 -13.994 -13.345 1.00 68.62 71 THR A O 1
ATOM 565 N N . LEU A 1 72 ? -10.851 -13.712 -15.214 1.00 72.25 72 LEU A N 1
ATOM 566 C CA . LEU A 1 72 ? -11.846 -12.921 -15.926 1.00 72.25 72 LEU A CA 1
ATOM 567 C C . LEU A 1 72 ? -12.878 -13.870 -16.533 1.00 72.25 72 LEU A C 1
ATOM 569 O O . LEU A 1 72 ? -12.534 -14.910 -17.101 1.00 72.25 72 LEU A O 1
ATOM 573 N N . THR A 1 73 ? -14.147 -13.502 -16.438 1.00 80.19 73 THR A N 1
ATOM 574 C CA . THR A 1 73 ? -15.210 -14.147 -17.206 1.00 80.19 73 THR A CA 1
ATOM 575 C C . THR A 1 73 ? -15.040 -13.839 -18.695 1.00 80.19 73 THR A C 1
ATOM 577 O O . THR A 1 73 ? -14.461 -12.820 -19.071 1.00 80.19 73 THR A O 1
ATOM 580 N N . LEU A 1 74 ? -15.579 -14.699 -19.566 1.00 81.19 74 LEU A N 1
ATOM 581 C CA . LEU A 1 74 ? -15.550 -14.468 -21.018 1.00 81.19 74 LEU A CA 1
ATOM 582 C C . LEU A 1 74 ? -16.153 -13.105 -21.398 1.00 81.19 74 LEU A C 1
ATOM 584 O O . LEU A 1 74 ? -15.608 -12.427 -22.261 1.00 81.19 74 LEU A O 1
ATOM 588 N N . GLN A 1 75 ? -17.199 -12.668 -20.689 1.00 83.00 75 GLN A N 1
ATOM 589 C CA . GLN A 1 75 ? -17.811 -11.354 -20.888 1.00 83.00 75 GLN A CA 1
ATOM 590 C C . GLN A 1 75 ? -16.846 -10.207 -20.558 1.00 83.00 75 GLN A C 1
ATOM 592 O O . GLN A 1 75 ? -16.731 -9.264 -21.328 1.00 83.00 75 GLN A O 1
ATOM 597 N N . GLU A 1 76 ? -16.112 -10.291 -19.445 1.00 79.56 76 GLU A N 1
ATOM 598 C CA . GLU A 1 76 ? -15.135 -9.260 -19.060 1.00 79.56 76 GLU A CA 1
ATOM 599 C C . GLU A 1 76 ? -13.963 -9.188 -20.053 1.00 79.56 76 GLU A C 1
ATOM 601 O O . GLU A 1 76 ? -13.440 -8.106 -20.325 1.00 79.56 76 GLU A O 1
ATOM 606 N N . ILE A 1 77 ? -13.574 -10.328 -20.633 1.00 82.94 77 ILE A N 1
ATOM 607 C CA . ILE A 1 77 ? -12.570 -10.392 -21.702 1.00 82.94 77 ILE A CA 1
ATOM 608 C C . ILE A 1 77 ? -13.107 -9.722 -22.978 1.00 82.94 77 ILE A C 1
ATOM 610 O O . ILE A 1 77 ? -12.417 -8.896 -23.579 1.00 82.94 77 ILE A O 1
ATOM 614 N N . GLU A 1 78 ? -14.339 -10.031 -23.385 1.00 85.38 78 GLU A N 1
ATOM 615 C CA . GLU A 1 78 ? -14.989 -9.415 -24.550 1.00 85.38 78 GLU A CA 1
ATOM 616 C C . GLU A 1 78 ? -15.184 -7.903 -24.386 1.00 85.38 78 GLU A C 1
ATOM 618 O O . GLU A 1 78 ? -14.921 -7.134 -25.319 1.00 85.38 78 GLU A O 1
ATOM 623 N N . ASP A 1 79 ? -15.586 -7.460 -23.194 1.00 86.12 79 ASP A N 1
ATOM 624 C CA . ASP A 1 79 ? -15.765 -6.049 -22.863 1.00 86.12 79 ASP A CA 1
ATOM 625 C C . ASP A 1 79 ? -14.428 -5.299 -22.934 1.00 86.12 79 ASP A C 1
ATOM 627 O O . ASP A 1 79 ? -14.356 -4.196 -23.490 1.00 86.12 79 ASP A O 1
ATOM 631 N N . PHE A 1 80 ? -13.345 -5.910 -22.441 1.00 82.88 80 PHE A N 1
ATOM 632 C CA . PHE A 1 80 ? -11.998 -5.353 -22.536 1.00 82.88 80 PHE A CA 1
ATOM 633 C C . PHE A 1 80 ? -11.566 -5.154 -23.995 1.00 82.88 80 PHE A C 1
ATOM 635 O O . PHE A 1 80 ? -11.182 -4.043 -24.373 1.00 82.88 80 PHE A O 1
ATOM 642 N N . TYR A 1 81 ? -11.679 -6.186 -24.839 1.00 84.62 81 TYR A N 1
ATOM 643 C CA . TYR A 1 81 ? -11.306 -6.079 -26.255 1.00 84.62 81 TYR A CA 1
ATOM 644 C C . TYR A 1 81 ? -12.180 -5.077 -27.012 1.00 84.62 81 TYR A C 1
ATOM 646 O O . TYR A 1 81 ? -11.671 -4.292 -27.814 1.00 84.62 81 TYR A O 1
ATOM 654 N N . SER A 1 82 ? -13.478 -5.041 -26.715 1.00 83.38 82 SER A N 1
ATOM 655 C CA . SER A 1 82 ? -14.409 -4.085 -27.314 1.00 83.38 82 SER A CA 1
ATOM 656 C C . SER A 1 82 ? -14.064 -2.639 -26.955 1.00 83.38 82 SER A C 1
ATOM 658 O O . SER A 1 82 ? -14.190 -1.739 -27.790 1.00 83.38 82 SER A O 1
ATOM 660 N N . ASN A 1 83 ? -13.623 -2.389 -25.721 1.00 85.12 83 ASN A N 1
ATOM 661 C CA . ASN A 1 83 ? -13.218 -1.058 -25.276 1.00 85.12 83 ASN A CA 1
ATOM 662 C C . ASN A 1 83 ? -11.855 -0.657 -25.851 1.00 85.12 83 ASN A C 1
ATOM 664 O O . ASN A 1 83 ? -11.721 0.455 -26.367 1.00 85.12 83 ASN A O 1
ATOM 668 N N . TRP A 1 84 ? -10.890 -1.577 -25.881 1.00 80.69 84 TRP A N 1
ATOM 669 C CA . TRP A 1 84 ? -9.585 -1.355 -26.505 1.00 80.69 84 TRP A CA 1
ATOM 670 C C . TRP A 1 84 ? -9.701 -1.035 -28.006 1.00 80.69 84 TRP A C 1
ATOM 672 O O . TRP A 1 84 ? -9.057 -0.113 -28.518 1.00 80.69 84 TRP A O 1
ATOM 682 N N . GLU A 1 85 ? -10.585 -1.729 -28.727 1.00 78.50 85 GLU A N 1
ATOM 683 C CA . GLU A 1 85 ? -10.822 -1.472 -30.150 1.00 78.50 85 GLU A CA 1
ATOM 684 C C . GLU A 1 85 ? -11.494 -0.104 -30.391 1.00 78.50 85 GLU A C 1
ATOM 686 O O . GLU A 1 85 ? -11.181 0.608 -31.349 1.00 78.50 85 GLU A O 1
ATOM 691 N N . LYS A 1 86 ? -12.398 0.322 -29.501 1.00 81.62 86 LYS A N 1
ATOM 692 C CA . LYS A 1 86 ? -13.019 1.657 -29.573 1.00 81.62 86 LYS A CA 1
ATOM 693 C C . LYS A 1 86 ? -12.004 2.774 -29.337 1.00 81.62 86 LYS A C 1
ATOM 695 O O . LYS A 1 86 ? -12.065 3.796 -30.025 1.00 81.62 86 LYS A O 1
ATOM 700 N N . GLU A 1 87 ? -11.085 2.598 -28.395 1.00 76.56 87 GLU A N 1
ATOM 701 C CA . GLU A 1 87 ? -10.048 3.588 -28.094 1.00 76.56 87 GLU A CA 1
ATOM 702 C C . GLU A 1 87 ? -9.015 3.703 -29.218 1.00 76.56 87 GLU A C 1
ATOM 704 O O . GLU A 1 87 ? -8.704 4.815 -29.648 1.00 76.56 87 GLU A O 1
ATOM 709 N N . THR A 1 88 ? -8.568 2.579 -29.784 1.00 71.50 88 THR A N 1
ATOM 710 C CA . THR A 1 88 ? -7.649 2.559 -30.939 1.00 71.50 88 THR A CA 1
ATOM 711 C C . THR A 1 88 ? -8.292 3.119 -32.216 1.00 71.50 88 THR A C 1
ATOM 713 O O . THR A 1 88 ? -7.667 3.869 -32.974 1.00 71.50 88 THR A O 1
ATOM 716 N N . LYS A 1 89 ? -9.585 2.858 -3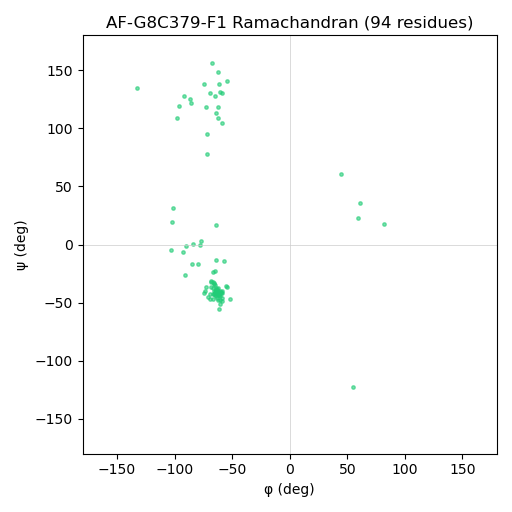2.447 1.00 69.50 89 LYS A N 1
ATOM 717 C CA . LYS A 1 89 ? -10.335 3.482 -33.553 1.00 69.50 89 LYS A CA 1
ATOM 718 C C . LYS A 1 89 ? -10.557 4.982 -33.339 1.00 69.50 89 LYS A C 1
ATOM 720 O O . LYS A 1 89 ? -10.578 5.726 -34.319 1.00 69.50 89 LYS A O 1
ATOM 725 N N . ARG A 1 90 ? -10.708 5.455 -32.097 1.00 64.44 90 ARG A N 1
ATOM 726 C CA . ARG A 1 90 ? -10.804 6.895 -31.790 1.00 64.44 90 ARG A CA 1
ATOM 727 C C . ARG A 1 90 ? -9.470 7.608 -31.988 1.00 64.44 90 ARG A C 1
ATOM 729 O O . ARG A 1 90 ? -9.459 8.643 -32.646 1.00 64.44 90 ARG A O 1
ATOM 736 N N . SER A 1 91 ? -8.361 7.052 -31.506 1.00 58.84 91 SER A N 1
ATOM 737 C CA . SER A 1 91 ? -7.037 7.669 -31.659 1.00 58.84 91 SER A CA 1
ATOM 738 C C . SER A 1 91 ? -6.594 7.760 -33.125 1.00 58.84 91 SER A C 1
ATOM 740 O O . SER A 1 91 ? -6.086 8.797 -33.539 1.00 58.84 91 SER A O 1
ATOM 742 N N . SER A 1 92 ? -6.897 6.754 -33.955 1.00 57.69 92 SER A N 1
ATOM 743 C CA . SER A 1 92 ? -6.586 6.787 -35.399 1.00 57.69 92 SER A CA 1
ATOM 744 C C . SER A 1 92 ? -7.362 7.842 -36.207 1.00 57.69 92 SER A C 1
ATOM 746 O O . SER A 1 92 ? -6.896 8.274 -37.261 1.00 57.69 92 SER A O 1
ATOM 748 N N . LYS A 1 93 ? -8.535 8.284 -35.728 1.00 56.78 93 LYS A N 1
ATOM 749 C CA . LYS A 1 93 ? -9.345 9.336 -36.371 1.00 56.78 93 LYS A CA 1
ATOM 750 C C . LYS A 1 93 ? -8.934 10.756 -35.976 1.00 56.78 93 LYS A C 1
ATOM 752 O O . LYS A 1 93 ? -9.324 11.688 -36.665 1.00 56.78 93 LYS A O 1
ATOM 757 N N . LEU A 1 94 ? -8.176 10.915 -34.892 1.00 54.34 94 LEU A N 1
ATOM 758 C CA . LEU A 1 94 ? -7.683 12.208 -34.399 1.00 54.34 94 LEU A CA 1
ATOM 759 C C . LEU A 1 94 ? -6.289 12.575 -34.941 1.00 54.34 94 LEU A C 1
ATOM 761 O O . LEU A 1 94 ? -5.827 13.686 -34.708 1.00 54.34 94 LEU A O 1
ATOM 765 N N . SER A 1 95 ? -5.627 11.670 -35.669 1.00 53.41 95 SER A N 1
ATOM 766 C CA . SER A 1 95 ? -4.322 11.904 -36.314 1.00 53.41 95 SER A CA 1
ATOM 767 C C . SER A 1 95 ? -4.410 12.172 -37.826 1.00 53.41 95 SER A C 1
ATOM 769 O O . SER A 1 95 ? -3.414 11.997 -38.527 1.00 53.41 95 SER A O 1
ATOM 771 N N . ARG A 1 96 ? -5.583 12.558 -38.344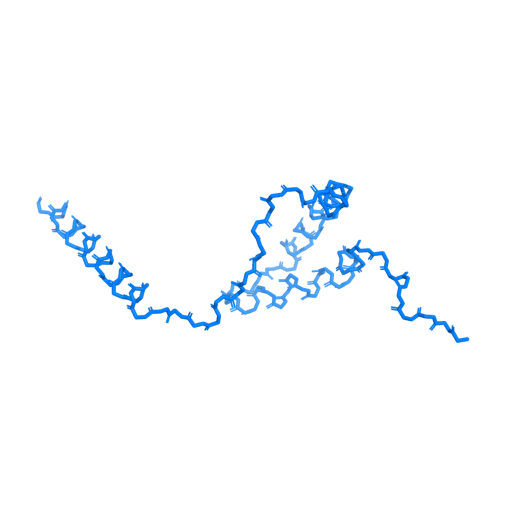 1.00 43.97 96 ARG A N 1
ATOM 772 C CA . ARG A 1 96 ? -5.780 12.979 -39.741 1.00 43.97 96 ARG A CA 1
ATOM 773 C C . ARG A 1 96 ? -6.255 14.417 -39.825 1.00 43.97 96 ARG A C 1
ATOM 775 O O . ARG A 1 96 ? -7.117 14.779 -38.998 1.00 43.97 96 ARG A O 1
#

Organism: NCBI:txid1116213

Sequence (96 aa):
MSREGDKPPLSFLEGEKLREILKKGSEVLLINAEAHLIEKAAKLIESMKEDLIKVMNMPLKNVDVFHSRETLTLQEIEDFYSNWEKETKRSSKLSR

Radius of gyration: 20.82 Å; Cα contacts (8 Å, |Δi|>4): 27; chains: 1; bounding box: 40×35×65 Å

Foldseek 3Di:
DDDPPPDQVPVCLDDPNQLVCLQVVCVVVVNNDDSVVSVVVSVVSVVCVVVVSVVVPDPPDPDDPDDPPPDDDPVNVVVVVVVVVVVVVVVVVVVD

Solvent-accessible surface area (backbone at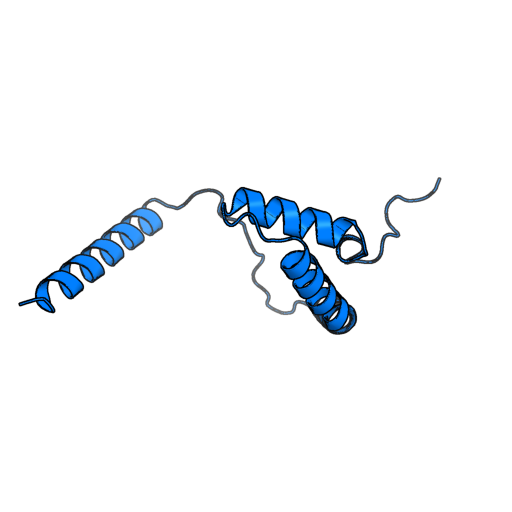oms only — not comparable to full-atom values): 6010 Å² total; per-residue (Å²): 134,85,71,96,73,82,68,59,91,66,66,60,64,45,70,68,52,32,43,50,50,49,48,52,51,23,52,77,68,71,64,62,66,54,71,70,57,42,52,53,51,42,53,54,54,51,72,41,44,70,58,52,50,51,58,72,68,46,83,77,74,92,62,80,79,86,71,84,69,90,62,80,53,73,65,58,51,52,50,49,54,54,49,54,51,51,52,56,57,52,55,65,63,71,77,110

pLDDT: mean 76.03, std 15.11, range [34.44, 92.88]